Protein AF-A0A956YVJ9-F1 (afdb_monomer_lite)

Sequence (70 aa):
MQAAAPKSSRTFIYLAAVTVALTVGLIVFGAIVRVTDSGLGCGNDWPLCHGSIIPPLDNITAWIEWLHR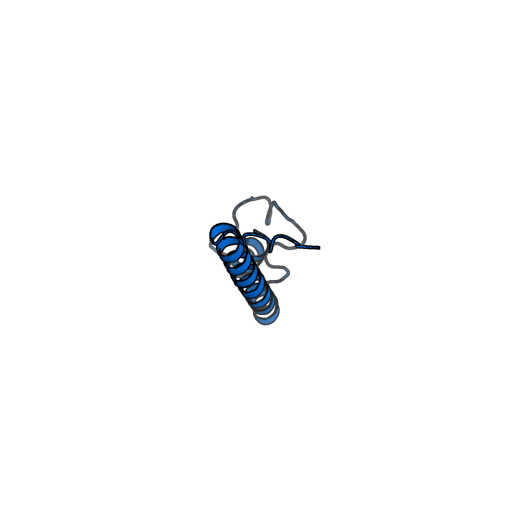L

pLDDT: mean 87.13, std 11.7, range [47.22, 98.25]

Secondary structure (DSSP, 8-state):
---PPP---HHHHHHHHHHHHHHHHHHHHHHHHHHTT-TTTTTT--SSBTTBSS--TT-HHHHHHHHH--

Structure (mmCIF, N/CA/C/O backbone):
data_AF-A0A956YVJ9-F1
#
_entry.id   AF-A0A956YVJ9-F1
#
loop_
_atom_site.group_PDB
_atom_site.id
_atom_sit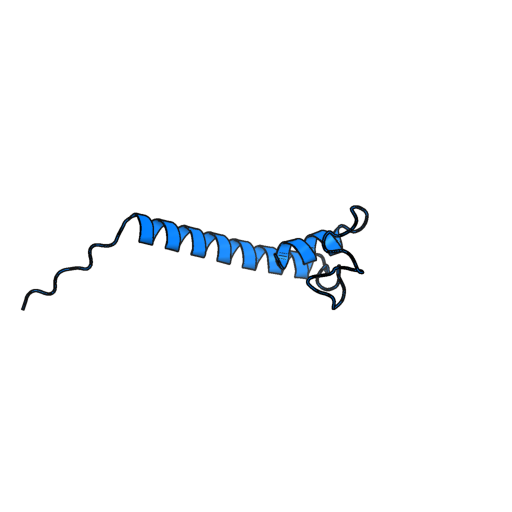e.type_symbol
_atom_site.label_atom_id
_atom_site.label_alt_id
_atom_site.label_comp_id
_atom_site.label_asym_id
_atom_site.label_entity_id
_atom_site.label_seq_id
_atom_site.pdbx_PDB_ins_code
_atom_site.Cartn_x
_atom_site.Cartn_y
_atom_site.Cartn_z
_atom_site.occupancy
_atom_site.B_iso_or_equiv
_atom_site.auth_seq_id
_atom_site.auth_comp_id
_atom_site.auth_asym_id
_atom_site.auth_atom_id
_atom_site.pdbx_PDB_model_num
ATOM 1 N N . MET A 1 1 ? -15.516 7.221 44.607 1.00 47.22 1 MET A N 1
ATOM 2 C CA . MET A 1 1 ? -14.664 6.834 43.463 1.00 47.22 1 MET A CA 1
ATOM 3 C C . MET A 1 1 ? -15.463 5.872 42.590 1.00 47.22 1 MET A C 1
ATOM 5 O O . MET A 1 1 ? -15.536 4.700 42.919 1.00 47.22 1 MET A O 1
ATOM 9 N N . GLN A 1 2 ? -16.148 6.348 41.549 1.00 47.41 2 GLN A N 1
ATOM 10 C CA . GLN A 1 2 ? -16.728 5.472 40.522 1.00 47.41 2 GLN A CA 1
ATOM 11 C C . GLN A 1 2 ? -16.265 6.017 39.174 1.00 47.41 2 GLN A C 1
ATOM 13 O O . GLN A 1 2 ? -16.734 7.060 38.727 1.00 47.41 2 GLN A O 1
ATOM 18 N N . ALA A 1 3 ? -15.266 5.361 38.585 1.00 54.47 3 ALA A N 1
ATOM 19 C CA . ALA A 1 3 ? -14.863 5.619 37.214 1.00 54.47 3 ALA A CA 1
ATOM 20 C C . ALA A 1 3 ? -15.937 5.005 36.308 1.00 54.47 3 ALA A C 1
ATOM 22 O O . ALA A 1 3 ? -16.124 3.789 36.307 1.00 54.47 3 ALA A O 1
ATOM 23 N N . ALA A 1 4 ? -16.686 5.842 35.590 1.00 57.25 4 ALA A N 1
ATOM 24 C CA . ALA A 1 4 ? -17.612 5.373 34.570 1.00 57.25 4 ALA A CA 1
ATOM 25 C C . ALA A 1 4 ? -16.817 4.577 33.522 1.00 57.25 4 ALA A C 1
ATOM 27 O O . ALA A 1 4 ? -15.897 5.113 32.903 1.00 57.25 4 ALA A O 1
ATOM 28 N N . ALA A 1 5 ? -17.141 3.293 33.348 1.00 65.75 5 ALA A N 1
ATOM 29 C CA . ALA A 1 5 ? -16.539 2.472 32.305 1.00 65.75 5 ALA A CA 1
ATOM 30 C C . ALA A 1 5 ? -16.803 3.128 30.934 1.00 65.75 5 ALA A C 1
ATOM 32 O O . ALA A 1 5 ? -17.942 3.535 30.673 1.00 65.75 5 ALA A O 1
ATOM 33 N N . PRO A 1 6 ? -15.795 3.260 30.052 1.00 65.94 6 PRO A N 1
ATOM 34 C CA . PRO A 1 6 ? -16.005 3.861 28.744 1.00 65.94 6 PRO A CA 1
ATOM 35 C C . PRO A 1 6 ? -17.037 3.027 27.982 1.00 65.94 6 PRO A C 1
ATOM 37 O O . PRO A 1 6 ? -16.882 1.815 27.816 1.00 65.94 6 PRO A O 1
ATOM 40 N N . LYS A 1 7 ? -18.118 3.669 27.529 1.00 62.47 7 LYS A N 1
ATOM 41 C CA . LYS A 1 7 ? -19.139 3.030 26.696 1.00 62.47 7 LYS A CA 1
ATOM 42 C C . LYS A 1 7 ? -18.502 2.748 25.339 1.00 62.47 7 LYS A C 1
ATOM 44 O O . LYS A 1 7 ? -18.513 3.604 24.459 1.00 62.47 7 LYS A O 1
ATOM 49 N N . SER A 1 8 ? -17.884 1.577 25.202 1.00 69.69 8 SER A N 1
ATOM 50 C CA . SER A 1 8 ? -17.267 1.166 23.948 1.00 69.69 8 SER A CA 1
ATOM 51 C C . SER A 1 8 ? -18.342 1.131 22.865 1.00 69.69 8 SER A C 1
ATOM 53 O O . SER A 1 8 ? -19.276 0.324 22.909 1.00 69.69 8 SER A O 1
ATOM 55 N N . SER A 1 9 ? -18.266 2.083 21.938 1.00 83.50 9 SER A N 1
ATOM 56 C CA . SER A 1 9 ? -19.189 2.157 20.816 1.00 83.50 9 SER A CA 1
ATOM 57 C C . SER A 1 9 ? -18.944 0.938 19.933 1.00 83.50 9 SER A C 1
ATOM 59 O O . SER A 1 9 ? -17.832 0.738 19.446 1.00 83.50 9 SER A O 1
ATOM 61 N N . ARG A 1 10 ? -19.969 0.107 19.711 1.00 85.25 10 ARG A N 1
ATOM 62 C CA . ARG A 1 10 ? -19.860 -1.068 18.826 1.00 85.25 10 ARG A CA 1
ATOM 63 C C . ARG A 1 10 ? -19.349 -0.681 17.435 1.00 85.25 10 ARG A C 1
ATOM 65 O O . ARG A 1 10 ? -18.571 -1.424 16.851 1.00 85.25 10 ARG A O 1
ATOM 72 N N . THR A 1 11 ? -19.717 0.508 16.955 1.00 88.25 11 THR A N 1
ATOM 73 C CA . THR A 1 11 ? -19.205 1.090 15.708 1.00 88.25 11 THR A CA 1
ATOM 74 C C . THR A 1 11 ? -17.700 1.329 15.767 1.00 88.25 11 THR A C 1
ATOM 76 O O . THR A 1 11 ? -17.004 1.024 14.809 1.00 88.25 11 THR A O 1
ATOM 79 N N . PHE A 1 12 ? -17.180 1.828 16.891 1.00 91.50 12 PHE A N 1
ATOM 80 C CA . PHE A 1 12 ? -15.744 2.044 17.062 1.00 91.50 12 PHE A CA 1
ATOM 81 C C . PHE A 1 12 ? -14.968 0.723 17.039 1.00 91.50 12 PHE A C 1
ATOM 83 O O . PHE A 1 12 ? -13.990 0.618 16.309 1.00 91.50 12 PHE A O 1
ATOM 90 N N . ILE A 1 13 ? -15.434 -0.303 17.766 1.00 93.00 13 ILE A N 1
ATOM 91 C CA . ILE A 1 13 ? -14.811 -1.640 17.727 1.00 93.00 13 ILE A CA 1
ATOM 92 C C . ILE A 1 13 ? -14.850 -2.210 16.306 1.00 93.00 13 ILE A C 1
ATOM 94 O O . ILE A 1 13 ? -13.852 -2.750 15.841 1.00 93.00 13 ILE A O 1
ATOM 98 N N . TYR A 1 14 ? -15.984 -2.080 15.614 1.00 95.38 14 TYR A N 1
ATOM 99 C CA . TYR A 1 14 ? -16.131 -2.562 14.243 1.00 95.38 14 TYR A CA 1
ATOM 100 C C . TYR A 1 14 ? -15.154 -1.870 13.287 1.00 95.38 14 TYR A C 1
ATOM 102 O O . TYR A 1 14 ? -14.421 -2.549 12.576 1.00 95.38 14 TYR A O 1
ATOM 110 N N . LEU A 1 15 ? -15.089 -0.535 13.310 1.00 96.19 15 LEU A N 1
ATOM 111 C CA . LEU A 1 15 ? -14.152 0.225 12.482 1.00 96.19 15 LEU A CA 1
ATOM 112 C C . LEU A 1 15 ? -12.701 -0.139 12.807 1.00 96.19 15 LEU A C 1
ATOM 114 O O . LEU A 1 15 ? -11.925 -0.383 11.893 1.00 96.19 15 LEU A O 1
ATOM 118 N N . ALA A 1 16 ? -12.347 -0.252 14.090 1.00 96.19 16 ALA A N 1
ATOM 119 C CA . ALA A 1 16 ? -11.010 -0.666 14.503 1.00 96.19 16 ALA A CA 1
ATOM 120 C C . ALA A 1 16 ? -10.659 -2.076 13.993 1.00 96.19 16 ALA A C 1
ATOM 122 O O . ALA A 1 16 ? -9.564 -2.283 13.475 1.00 96.19 16 ALA A O 1
ATOM 123 N N . ALA A 1 17 ? -11.589 -3.031 14.084 1.00 97.25 17 ALA A N 1
ATOM 124 C CA . ALA A 1 17 ? -11.392 -4.389 13.585 1.00 97.25 17 ALA A CA 1
ATOM 125 C C . ALA A 1 17 ? -11.235 -4.427 12.057 1.00 97.25 17 ALA A C 1
ATOM 127 O O . ALA A 1 17 ? -10.344 -5.111 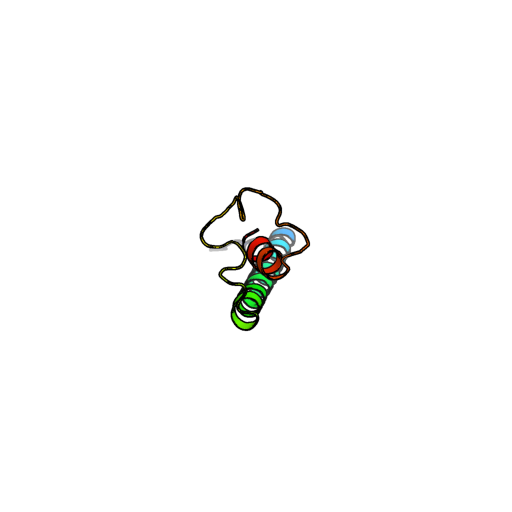11.555 1.00 97.25 17 ALA A O 1
ATOM 128 N N . VAL A 1 18 ? -12.051 -3.661 11.324 1.00 97.88 18 VAL A N 1
ATOM 129 C CA . VAL A 1 18 ? -11.937 -3.520 9.864 1.00 97.88 18 VAL A CA 1
ATOM 130 C C . VAL A 1 18 ? -10.584 -2.926 9.489 1.00 97.88 18 VAL A C 1
ATOM 132 O O . VAL A 1 18 ? -9.897 -3.489 8.644 1.00 97.88 18 VAL A O 1
ATOM 135 N N . THR A 1 19 ? -10.152 -1.849 10.146 1.00 97.56 19 THR A N 1
ATOM 136 C CA . THR A 1 19 ? -8.844 -1.238 9.883 1.00 97.56 19 THR A CA 1
ATOM 137 C C . THR A 1 19 ? -7.705 -2.220 10.136 1.00 97.56 19 THR A C 1
ATOM 139 O O . THR A 1 19 ? -6.812 -2.334 9.306 1.00 97.56 19 THR A O 1
ATOM 142 N N . VAL A 1 20 ? -7.737 -2.975 11.239 1.00 98.25 20 VAL A N 1
ATOM 143 C CA . VAL A 1 20 ? -6.719 -4.003 11.513 1.00 98.25 20 VAL A CA 1
ATOM 144 C C . VAL A 1 20 ? -6.715 -5.072 10.422 1.00 98.25 20 VAL A C 1
ATOM 146 O O . VAL A 1 20 ? -5.646 -5.421 9.924 1.00 98.25 20 VAL A O 1
ATOM 149 N N . ALA A 1 21 ? -7.886 -5.563 10.013 1.00 98.19 21 ALA A N 1
ATOM 150 C CA . ALA A 1 21 ? -7.994 -6.557 8.950 1.00 98.19 21 ALA A CA 1
ATOM 151 C C . ALA A 1 21 ? -7.438 -6.035 7.613 1.00 98.19 21 ALA A C 1
ATOM 153 O O . ALA A 1 21 ? -6.673 -6.741 6.956 1.00 98.19 21 ALA A O 1
ATOM 154 N N . LEU A 1 22 ? -7.762 -4.792 7.241 1.00 97.56 22 LEU A N 1
ATOM 155 C CA . LEU A 1 22 ? -7.245 -4.141 6.035 1.00 97.56 22 LEU A CA 1
ATOM 156 C C . LEU A 1 22 ? -5.727 -3.961 6.093 1.00 97.56 22 LEU A C 1
ATOM 158 O O . LEU A 1 22 ? -5.044 -4.295 5.132 1.00 97.56 22 LEU A O 1
ATOM 162 N N . THR A 1 23 ? -5.182 -3.511 7.224 1.00 97.56 23 THR A N 1
ATOM 163 C CA . THR A 1 23 ? -3.733 -3.356 7.409 1.00 97.56 23 THR A CA 1
ATOM 164 C C . THR A 1 23 ? -3.005 -4.691 7.290 1.00 97.56 23 THR A C 1
ATOM 166 O O . THR A 1 23 ? -1.987 -4.778 6.608 1.00 97.56 23 THR A O 1
ATOM 169 N N . VAL A 1 24 ? -3.524 -5.754 7.912 1.00 98.25 24 VAL A N 1
ATOM 170 C CA . VAL A 1 24 ? -2.946 -7.100 7.776 1.00 98.25 24 VAL A CA 1
ATOM 171 C C . VAL A 1 24 ? -3.010 -7.569 6.321 1.00 98.25 24 VAL A C 1
ATOM 173 O O . VAL A 1 24 ? -2.018 -8.082 5.806 1.00 98.25 24 VAL A O 1
ATOM 176 N N . GLY A 1 25 ? -4.131 -7.336 5.634 1.00 97.75 25 GLY A N 1
ATOM 177 C CA . GLY A 1 25 ? -4.259 -7.602 4.202 1.00 97.75 25 GLY A CA 1
ATOM 178 C C . GLY A 1 25 ? -3.222 -6.846 3.365 1.00 97.75 25 GLY A C 1
ATOM 179 O O . GLY A 1 25 ? -2.579 -7.445 2.506 1.00 97.75 25 GLY A O 1
ATOM 180 N N . LEU A 1 26 ? -2.992 -5.565 3.663 1.00 97.12 26 LEU A N 1
ATOM 181 C CA . LEU A 1 26 ? -2.009 -4.732 2.971 1.00 97.12 26 LEU A CA 1
ATOM 182 C C . LEU A 1 26 ? -0.573 -5.228 3.194 1.00 97.12 26 LEU A C 1
ATOM 184 O O . LEU A 1 26 ? 0.213 -5.256 2.251 1.00 97.12 26 LEU A O 1
ATOM 188 N N . ILE A 1 27 ? -0.239 -5.684 4.405 1.00 97.69 27 ILE A N 1
ATOM 189 C CA . ILE A 1 27 ? 1.068 -6.293 4.709 1.00 97.69 27 ILE A CA 1
ATOM 190 C C . ILE A 1 27 ? 1.284 -7.552 3.863 1.00 97.69 27 ILE A C 1
ATOM 192 O O . ILE A 1 27 ? 2.342 -7.717 3.255 1.00 97.69 27 ILE A O 1
ATOM 196 N N . VAL A 1 28 ? 0.279 -8.431 3.795 1.00 97.69 28 VAL A N 1
ATOM 197 C CA . VAL A 1 28 ? 0.344 -9.638 2.958 1.00 97.69 28 VAL A CA 1
ATOM 198 C C . VAL A 1 28 ? 0.488 -9.260 1.487 1.00 97.69 28 VAL A C 1
ATOM 200 O O . VAL A 1 28 ? 1.297 -9.856 0.780 1.00 97.69 28 VAL A O 1
ATOM 203 N N . PHE A 1 29 ? -0.229 -8.237 1.025 1.00 96.50 29 PHE A N 1
ATOM 204 C CA . PHE A 1 29 ? -0.109 -7.778 -0.352 1.00 96.50 29 PHE A CA 1
ATOM 205 C C . PHE A 1 29 ? 1.284 -7.208 -0.663 1.00 96.50 29 PHE A C 1
ATOM 207 O O . PHE A 1 29 ? 1.852 -7.524 -1.704 1.00 96.50 29 PHE A O 1
ATOM 214 N N . GLY A 1 30 ? 1.902 -6.482 0.271 1.00 95.50 30 GLY A N 1
ATOM 215 C CA . GLY A 1 30 ? 3.293 -6.040 0.137 1.00 95.50 30 GLY A CA 1
ATOM 216 C C . GLY A 1 30 ? 4.283 -7.207 0.062 1.00 95.50 30 GLY A C 1
ATOM 217 O O . GLY A 1 30 ? 5.243 -7.169 -0.709 1.00 95.50 30 GLY A O 1
ATOM 218 N N . ALA A 1 31 ? 4.021 -8.297 0.792 1.00 96.19 31 ALA A N 1
ATOM 219 C CA . ALA A 1 31 ? 4.797 -9.526 0.648 1.00 96.19 31 ALA A CA 1
ATOM 220 C C . ALA A 1 31 ? 4.634 -10.141 -0.753 1.00 96.19 31 ALA A C 1
ATOM 222 O O . ALA A 1 31 ? 5.628 -10.594 -1.318 1.00 96.19 31 ALA A O 1
ATOM 223 N N . ILE A 1 32 ? 3.425 -10.101 -1.335 1.00 95.38 32 ILE A N 1
ATOM 224 C CA . ILE A 1 32 ? 3.167 -10.538 -2.719 1.00 95.38 32 ILE A CA 1
ATOM 225 C C . ILE A 1 32 ? 4.019 -9.728 -3.699 1.00 95.38 32 ILE A C 1
ATOM 227 O O . ILE A 1 32 ? 4.776 -10.334 -4.450 1.00 95.38 32 ILE A O 1
ATOM 231 N N . VAL A 1 33 ? 3.983 -8.391 -3.629 1.00 95.06 33 VAL A N 1
ATOM 232 C CA . VAL A 1 33 ? 4.815 -7.500 -4.465 1.00 95.06 33 VAL A CA 1
ATOM 233 C C . VAL A 1 33 ? 6.290 -7.905 -4.404 1.00 95.06 33 VAL A C 1
ATOM 235 O O . VAL A 1 33 ? 6.980 -7.932 -5.425 1.00 95.06 33 VAL A O 1
ATOM 238 N N . ARG A 1 34 ? 6.781 -8.253 -3.205 1.00 94.00 34 ARG A N 1
ATOM 239 C CA . ARG A 1 34 ? 8.170 -8.672 -3.011 1.00 94.00 34 ARG A CA 1
ATOM 240 C C . ARG A 1 34 ? 8.477 -10.024 -3.652 1.00 94.00 34 ARG A C 1
ATOM 242 O O . ARG A 1 34 ? 9.545 -10.143 -4.251 1.00 94.00 34 ARG A O 1
ATOM 249 N N . VAL A 1 35 ? 7.611 -11.029 -3.498 1.00 95.75 35 VAL A N 1
ATOM 250 C CA . VAL A 1 35 ? 7.856 -12.381 -4.040 1.00 95.75 35 VAL A CA 1
ATOM 251 C C . VAL A 1 35 ? 7.622 -12.470 -5.546 1.00 95.75 35 VAL A C 1
ATOM 253 O O . VAL A 1 35 ? 8.256 -13.293 -6.196 1.00 95.75 35 VAL A O 1
ATOM 256 N N . THR A 1 36 ? 6.765 -11.617 -6.113 1.00 93.31 36 THR A N 1
ATOM 257 C CA . THR A 1 36 ? 6.561 -11.498 -7.568 1.00 93.31 36 THR A CA 1
ATOM 258 C C . THR A 1 36 ? 7.557 -10.547 -8.233 1.00 93.31 36 THR A C 1
ATOM 260 O O . THR A 1 36 ? 7.403 -10.238 -9.412 1.00 93.31 36 THR A O 1
ATOM 263 N N . ASP A 1 37 ? 8.539 -10.045 -7.475 1.00 90.94 37 ASP A N 1
ATOM 264 C CA . ASP A 1 37 ? 9.548 -9.070 -7.910 1.00 90.94 37 ASP A CA 1
ATOM 265 C C . ASP A 1 37 ? 8.941 -7.832 -8.603 1.00 90.94 37 ASP A C 1
ATOM 267 O O . ASP A 1 37 ? 9.528 -7.210 -9.481 1.00 90.94 37 ASP A O 1
ATOM 271 N N . SER A 1 38 ? 7.723 -7.457 -8.203 1.00 91.56 38 SER A N 1
ATOM 272 C CA . SER A 1 38 ? 6.952 -6.367 -8.812 1.00 91.56 38 SER A CA 1
ATOM 273 C C . SER A 1 38 ? 7.233 -5.008 -8.170 1.00 91.56 38 SER A C 1
ATOM 275 O O . SER A 1 38 ? 6.570 -4.040 -8.500 1.00 91.56 38 SER A O 1
ATOM 277 N N . GLY A 1 39 ? 8.206 -4.905 -7.261 1.00 87.12 39 GLY A N 1
ATOM 278 C CA . GLY A 1 39 ? 8.498 -3.670 -6.518 1.00 8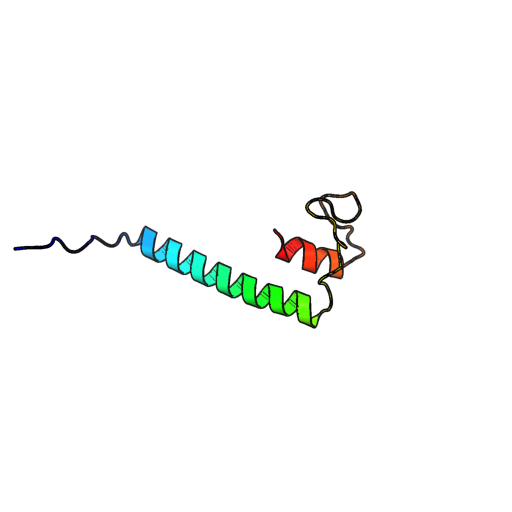7.12 39 GLY A CA 1
ATOM 279 C C . GLY A 1 39 ? 9.063 -2.510 -7.349 1.00 87.12 39 GLY A C 1
ATOM 280 O O . GLY A 1 39 ? 9.294 -1.446 -6.785 1.00 87.12 39 GLY A O 1
ATOM 281 N N . LEU A 1 40 ? 9.315 -2.731 -8.644 1.00 88.75 40 LEU A N 1
ATOM 282 C CA . LEU A 1 40 ? 9.744 -1.729 -9.628 1.00 88.75 40 LEU A CA 1
ATOM 283 C C . LEU A 1 40 ? 8.859 -1.755 -10.891 1.00 88.75 40 LEU A C 1
ATOM 285 O O . LEU A 1 40 ? 9.288 -1.320 -11.959 1.00 88.75 40 LEU A O 1
ATOM 289 N N . GLY A 1 41 ? 7.639 -2.289 -10.796 1.00 86.56 41 GLY A N 1
ATOM 290 C CA . GLY A 1 41 ? 6.668 -2.330 -11.889 1.00 86.56 41 GLY A CA 1
ATOM 291 C C . GLY A 1 41 ? 6.285 -0.951 -12.441 1.00 86.56 41 GLY A C 1
ATOM 292 O O . GLY A 1 41 ? 6.073 -0.834 -13.642 1.00 86.56 41 GLY A O 1
ATOM 293 N N . CYS A 1 42 ? 6.242 0.088 -11.606 1.00 87.31 42 CYS A N 1
ATOM 294 C CA . CYS A 1 42 ? 6.052 1.496 -11.977 1.00 87.31 42 CYS A CA 1
ATOM 295 C C . CYS A 1 42 ? 7.348 2.320 -11.901 1.00 87.31 42 CYS A C 1
ATOM 297 O O . CYS A 1 42 ? 7.321 3.544 -12.033 1.00 87.31 42 CYS A O 1
ATOM 299 N N . GLY A 1 43 ? 8.491 1.663 -11.686 1.00 84.69 43 GLY A N 1
ATOM 300 C CA . GLY A 1 43 ? 9.771 2.328 -11.475 1.00 84.69 43 GLY A CA 1
ATOM 301 C C . GLY A 1 43 ? 9.801 3.139 -10.175 1.00 84.69 43 GLY A C 1
ATOM 302 O O . GLY A 1 43 ? 9.329 2.693 -9.134 1.00 84.69 43 GLY A O 1
ATOM 303 N N . ASN A 1 44 ? 10.384 4.337 -10.232 1.00 81.81 44 ASN A N 1
ATOM 304 C CA . ASN A 1 44 ? 10.460 5.255 -9.087 1.00 81.81 44 ASN A CA 1
ATOM 305 C C . ASN A 1 44 ? 9.321 6.286 -9.079 1.00 81.81 44 ASN A C 1
ATOM 307 O O . ASN A 1 44 ? 9.330 7.203 -8.255 1.00 81.81 44 ASN A O 1
ATOM 311 N N . ASP A 1 45 ? 8.364 6.152 -9.995 1.00 80.94 45 ASP A N 1
ATOM 3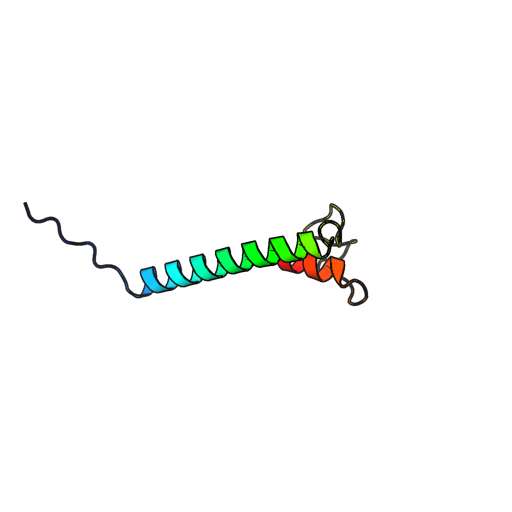12 C CA . ASP A 1 45 ? 7.341 7.154 -10.236 1.00 80.94 45 ASP A CA 1
ATOM 313 C C . ASP A 1 45 ? 6.021 6.759 -9.552 1.00 80.94 45 ASP A C 1
ATOM 315 O O . ASP A 1 45 ? 5.452 5.687 -9.764 1.00 80.94 45 ASP A O 1
ATOM 319 N N . TRP A 1 46 ? 5.537 7.646 -8.682 1.00 78.75 46 TRP A N 1
ATOM 320 C CA . TRP A 1 46 ? 4.218 7.592 -8.052 1.00 78.75 46 TRP A CA 1
ATOM 321 C C . TRP A 1 46 ? 3.782 9.036 -7.771 1.00 78.75 46 TRP A C 1
ATOM 323 O O . TRP A 1 46 ? 4.605 9.820 -7.292 1.00 78.75 46 TRP A O 1
ATOM 333 N N . PRO A 1 47 ? 2.534 9.453 -8.051 1.00 78.81 47 PRO A N 1
ATOM 334 C CA . PRO A 1 47 ? 1.364 8.658 -8.444 1.00 78.81 47 PRO A CA 1
ATOM 335 C C . PRO A 1 47 ? 1.232 8.382 -9.952 1.00 78.81 47 PRO A C 1
ATOM 337 O O . PRO A 1 47 ? 0.322 7.663 -10.359 1.00 78.81 47 PRO A O 1
ATOM 340 N N . LEU A 1 48 ? 2.106 8.948 -10.790 1.00 85.00 48 LEU A N 1
ATOM 341 C CA . LEU A 1 48 ? 2.153 8.624 -12.217 1.00 85.00 48 LEU A CA 1
ATOM 342 C C . LEU A 1 48 ? 3.038 7.390 -12.414 1.00 85.00 48 LEU A C 1
ATOM 344 O O . LEU A 1 48 ? 4.214 7.440 -12.101 1.00 85.00 48 LEU A O 1
ATOM 348 N N . CYS A 1 49 ? 2.489 6.319 -12.971 1.00 86.12 49 CYS A N 1
ATOM 349 C CA . CYS A 1 49 ? 3.207 5.123 -13.395 1.00 86.12 49 CYS A CA 1
ATOM 350 C C . CYS A 1 49 ? 3.494 5.230 -14.901 1.00 86.12 49 CYS A C 1
ATOM 352 O O . CYS A 1 49 ? 2.568 5.209 -15.713 1.00 86.12 49 CYS A O 1
ATOM 354 N N . HIS A 1 50 ? 4.761 5.406 -15.291 1.00 84.69 50 HIS A N 1
ATOM 355 C CA . HIS A 1 50 ? 5.163 5.609 -16.696 1.00 84.69 50 HIS A CA 1
ATOM 356 C C . HIS A 1 50 ? 4.416 6.757 -17.412 1.00 84.69 50 HIS A C 1
ATOM 358 O O . HIS A 1 50 ? 4.060 6.659 -18.586 1.00 84.69 50 HIS A O 1
ATOM 364 N N . GLY A 1 51 ? 4.148 7.856 -16.698 1.00 84.69 51 GLY A N 1
ATOM 365 C CA . GLY A 1 51 ? 3.463 9.031 -17.252 1.00 84.69 51 GLY A CA 1
ATOM 366 C C . GLY A 1 51 ? 1.929 8.952 -17.275 1.00 84.69 51 GLY A C 1
ATOM 367 O O . GLY A 1 51 ? 1.292 9.919 -17.688 1.00 84.69 51 GLY A O 1
ATOM 368 N N . SER A 1 52 ? 1.327 7.859 -16.792 1.00 84.62 52 SER A N 1
ATOM 369 C CA . SER A 1 52 ? -0.127 7.699 -16.634 1.00 84.62 52 SER A CA 1
ATOM 370 C C . SER A 1 52 ? -0.494 7.395 -15.180 1.00 84.62 52 SER A C 1
ATOM 372 O O . SER A 1 52 ? 0.236 6.704 -14.483 1.00 84.62 52 SER A O 1
ATOM 374 N N . ILE A 1 53 ? -1.644 7.877 -14.699 1.00 86.50 53 ILE A N 1
ATOM 375 C CA . ILE A 1 53 ? -2.153 7.522 -13.357 1.00 86.50 53 ILE A CA 1
ATOM 376 C C . ILE A 1 53 ? -2.616 6.066 -13.309 1.00 86.50 53 ILE A C 1
ATOM 378 O O . ILE A 1 53 ? -2.531 5.440 -12.262 1.00 86.50 53 ILE A O 1
ATOM 382 N N . ILE A 1 54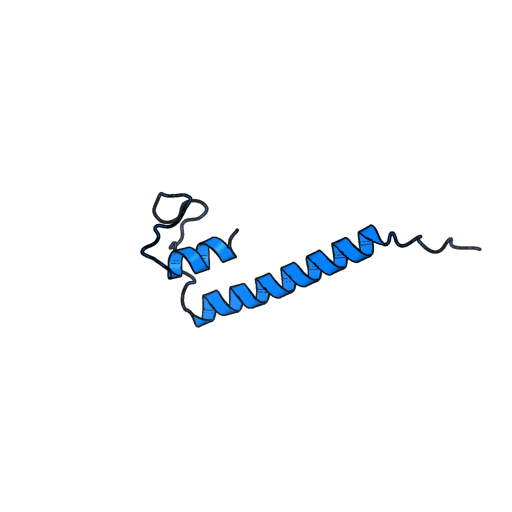 ? -3.109 5.532 -14.426 1.00 87.12 54 ILE A N 1
ATOM 383 C CA . ILE A 1 54 ? -3.574 4.149 -14.531 1.00 87.12 54 ILE A CA 1
ATOM 384 C C . ILE A 1 54 ? -2.541 3.374 -15.356 1.00 87.12 54 ILE A C 1
ATOM 386 O O . ILE A 1 54 ? -2.272 3.792 -16.492 1.00 87.12 54 ILE A O 1
ATOM 390 N N . PRO A 1 55 ? -1.965 2.278 -14.826 1.00 86.19 55 PRO A N 1
ATOM 391 C CA . PRO A 1 55 ? -1.019 1.461 -15.570 1.00 86.19 55 PRO A CA 1
ATOM 392 C C . PRO A 1 55 ? -1.655 0.871 -16.837 1.00 86.19 55 PRO A C 1
ATOM 394 O O . PRO A 1 55 ? -2.850 0.564 -16.856 1.00 86.19 55 PRO A O 1
ATOM 397 N N . PRO A 1 56 ? -0.883 0.678 -17.913 1.00 84.50 56 PRO A N 1
ATOM 398 C CA . PRO A 1 56 ? -1.381 -0.007 -19.096 1.00 84.50 56 PRO A CA 1
ATOM 399 C C . PRO A 1 56 ? -1.616 -1.505 -18.798 1.00 84.50 56 PRO A C 1
ATOM 401 O O . PRO A 1 56 ? -0.983 -2.102 -17.926 1.00 84.50 56 PRO A O 1
ATOM 404 N N . LEU A 1 57 ? -2.602 -2.120 -19.463 1.00 85.81 57 LEU A N 1
ATOM 405 C CA . LEU A 1 57 ? -3.056 -3.499 -19.181 1.00 85.81 57 LEU A CA 1
ATOM 406 C C . LEU A 1 57 ? -2.050 -4.589 -19.593 1.00 85.81 57 LEU A C 1
ATOM 408 O O . LEU A 1 57 ? -2.231 -5.755 -19.254 1.00 85.81 57 LEU A O 1
ATOM 412 N N . ASP A 1 58 ? -1.008 -4.221 -20.328 1.00 86.50 58 ASP A N 1
ATOM 413 C CA . ASP A 1 58 ? 0.068 -5.098 -20.787 1.00 86.50 58 ASP A CA 1
ATOM 414 C C . ASP A 1 58 ? 1.118 -5.387 -19.700 1.00 86.50 58 ASP A C 1
ATOM 416 O O . ASP A 1 58 ? 1.898 -6.328 -19.844 1.00 86.50 58 ASP A O 1
ATOM 420 N N . ASN A 1 59 ? 1.122 -4.630 -18.596 1.00 86.38 59 ASN A N 1
ATOM 421 C CA . ASN A 1 59 ? 2.123 -4.752 -17.543 1.00 86.38 59 ASN A CA 1
ATOM 422 C C . ASN A 1 59 ? 1.506 -5.121 -16.181 1.00 86.38 59 ASN A C 1
ATOM 424 O O . ASN A 1 59 ? 1.171 -4.269 -15.358 1.00 86.38 59 ASN A O 1
ATOM 428 N N . ILE A 1 60 ? 1.389 -6.427 -15.920 1.00 90.25 60 ILE A N 1
ATOM 429 C CA . ILE A 1 60 ? 0.848 -6.960 -14.658 1.00 90.25 60 ILE A CA 1
ATOM 430 C C . ILE A 1 60 ? 1.684 -6.544 -13.433 1.00 90.25 60 ILE A C 1
ATOM 432 O O . ILE A 1 60 ? 1.122 -6.332 -12.361 1.00 90.25 60 ILE A O 1
ATOM 436 N N . THR A 1 61 ? 3.008 -6.393 -13.565 1.00 90.62 61 THR A N 1
ATOM 437 C CA . THR A 1 61 ? 3.863 -6.019 -12.427 1.00 90.62 61 THR A CA 1
ATOM 438 C C . THR A 1 61 ? 3.631 -4.563 -12.030 1.00 90.62 61 THR A C 1
ATOM 440 O O . THR A 1 61 ? 3.560 -4.270 -10.838 1.00 90.62 61 THR A O 1
ATOM 443 N N . ALA A 1 62 ? 3.393 -3.678 -13.005 1.00 90.31 62 ALA A N 1
ATOM 444 C CA . ALA A 1 62 ? 2.956 -2.303 -12.766 1.00 90.31 62 ALA A CA 1
ATOM 445 C C . ALA A 1 62 ? 1.607 -2.250 -12.036 1.00 90.31 62 ALA A C 1
ATOM 447 O O . ALA A 1 62 ? 1.452 -1.489 -11.086 1.00 90.31 62 ALA A O 1
ATOM 448 N N . TRP A 1 63 ? 0.646 -3.096 -12.420 1.00 91.81 63 TRP A N 1
ATOM 449 C CA . TRP A 1 63 ? -0.640 -3.193 -11.722 1.00 91.81 63 TRP A CA 1
ATOM 450 C C . TRP A 1 63 ? -0.505 -3.672 -10.278 1.00 91.81 63 TRP A C 1
ATOM 452 O O . TRP A 1 63 ? -1.143 -3.108 -9.392 1.00 91.81 63 TRP A O 1
ATOM 462 N N . ILE A 1 64 ? 0.323 -4.689 -10.032 1.00 91.69 64 ILE A N 1
ATOM 463 C CA . ILE A 1 64 ? 0.561 -5.228 -8.687 1.00 91.69 64 ILE A CA 1
ATOM 464 C C . ILE A 1 64 ? 1.194 -4.162 -7.784 1.00 91.69 64 ILE A C 1
ATOM 466 O O . ILE A 1 64 ? 0.744 -3.979 -6.653 1.00 91.69 64 ILE A O 1
ATOM 470 N N . GLU A 1 65 ? 2.193 -3.426 -8.278 1.00 91.56 65 GLU A N 1
ATOM 471 C CA . GLU A 1 65 ? 2.817 -2.345 -7.511 1.00 91.56 65 GLU A CA 1
ATOM 472 C C . GLU A 1 65 ? 1.860 -1.175 -7.273 1.00 91.56 65 GLU A C 1
ATOM 474 O O . GLU A 1 65 ? 1.719 -0.697 -6.147 1.00 91.56 65 GLU A O 1
ATOM 479 N N . TRP A 1 66 ? 1.185 -0.722 -8.329 1.00 91.69 66 TRP A N 1
ATOM 480 C CA . TRP A 1 66 ? 0.284 0.421 -8.278 1.00 91.69 66 TRP A CA 1
ATOM 481 C C . TRP A 1 66 ? -0.882 0.185 -7.317 1.00 91.69 66 TRP A C 1
ATOM 483 O O . TRP A 1 66 ? -1.173 1.049 -6.494 1.00 91.69 66 TRP A O 1
ATOM 493 N N . LEU A 1 67 ? -1.493 -1.007 -7.354 1.00 91.50 67 LEU A N 1
ATOM 494 C CA . LEU A 1 67 ? -2.566 -1.388 -6.432 1.00 91.50 67 LEU A CA 1
ATOM 495 C C . LEU A 1 67 ? -2.090 -1.470 -4.981 1.00 91.50 67 LEU A C 1
ATOM 497 O O . LEU A 1 67 ? -2.875 -1.195 -4.082 1.00 91.50 67 LEU A O 1
ATOM 501 N N . HIS A 1 68 ? -0.840 -1.872 -4.729 1.00 91.75 68 HIS A N 1
ATOM 502 C CA . HIS A 1 68 ? -0.314 -1.935 -3.362 1.00 91.75 68 HIS A CA 1
ATOM 503 C C . HIS A 1 68 ? -0.055 -0.543 -2.769 1.00 91.75 68 HIS A C 1
ATOM 505 O O . HIS A 1 68 ? -0.097 -0.374 -1.552 1.00 91.75 68 HIS A O 1
ATOM 511 N N . ARG A 1 69 ? 0.222 0.448 -3.623 1.00 90.44 69 ARG A N 1
ATOM 512 C CA . ARG A 1 69 ? 0.471 1.840 -3.223 1.00 90.44 69 ARG A CA 1
ATOM 513 C C . ARG A 1 69 ? -0.802 2.700 -3.134 1.00 90.44 69 ARG A C 1
ATOM 515 O O . ARG A 1 69 ? -0.687 3.853 -2.718 1.00 90.44 69 ARG A O 1
ATOM 522 N N . LEU A 1 70 ? -1.959 2.184 -3.563 1.00 88.25 70 LEU A N 1
ATOM 523 C CA . LEU A 1 70 ? -3.273 2.843 -3.498 1.00 88.25 70 LEU A CA 1
ATOM 524 C C . LEU A 1 70 ? -3.928 2.637 -2.123 1.00 88.25 70 LEU A C 1
ATOM 526 O O . LEU A 1 70 ? -4.445 3.637 -1.577 1.00 88.25 70 LEU A O 1
#

Radius of gyration: 18.94 Å; chains: 1; bounding box: 30×21×64 Å

Foldseek 3Di:
DDDDDPPPDPVNVVVVVVVVVVVVVLVVLVVVLVVVVLCCLQNPDPCARVNHNDDDPVRVSVVSNNVSVD